Protein AF-A0A1R1JS75-F1 (afdb_monomer_lite)

Radius of gyration: 13.92 Å; chains: 1; bounding box: 30×34×36 Å

Secondary structure (DSSP, 8-state):
-PPP--TT-SEEEEEEEESSHHHHHSSSS-EEEEEEEGGGTEEEEEEEE-HHHHHTS-GGGHHHHHHHHHHHHHHH-B--TTTTT---HHHHHHHTT-

Organism: Alcaligenes xylosoxydans xylosoxydans (NCBI:txid85698)

Foldseek 3Di:
DDDFDKPLAPEEAEAEAEEDDVLVPPDPAWAKEWDADSVNSYIYMYIRHYNVNNVVDDPVCNLLSVLVSRLVRVVHYDDDPVRVPIDCVSVSVVSNVD

pLDDT: mean 83.51, std 10.06, range [54.22, 94.38]

Structure (mmCIF, N/CA/C/O backbone):
data_AF-A0A1R1JS75-F1
#
_entry.id   AF-A0A1R1JS75-F1
#
loop_
_atom_site.group_PDB
_atom_site.id
_atom_site.type_symbol
_atom_site.label_atom_id
_atom_site.label_alt_id
_atom_site.label_comp_id
_atom_site.label_asym_id
_atom_site.label_entity_id
_atom_site.label_seq_id
_atom_site.pdbx_PDB_ins_code
_atom_site.Cartn_x
_atom_site.Cartn_y
_atom_site.Cartn_z
_atom_site.occupancy
_atom_site.B_iso_or_equiv
_atom_site.auth_seq_id
_atom_site.auth_comp_id
_atom_site.auth_asym_id
_atom_site.auth_atom_id
_atom_site.pdbx_PDB_model_num
ATOM 1 N N . MET A 1 1 ? -7.134 -15.299 -7.993 1.00 56.78 1 MET A N 1
ATOM 2 C CA . MET A 1 1 ? -6.587 -14.763 -6.725 1.00 56.78 1 MET A CA 1
ATOM 3 C C . MET A 1 1 ? -7.545 -15.126 -5.600 1.00 56.78 1 MET A C 1
ATOM 5 O O . MET A 1 1 ? -8.746 -15.033 -5.816 1.00 56.78 1 MET A O 1
ATOM 9 N N . ALA A 1 2 ? -7.042 -15.584 -4.452 1.00 64.69 2 ALA A N 1
ATOM 10 C CA . ALA A 1 2 ? -7.878 -15.795 -3.2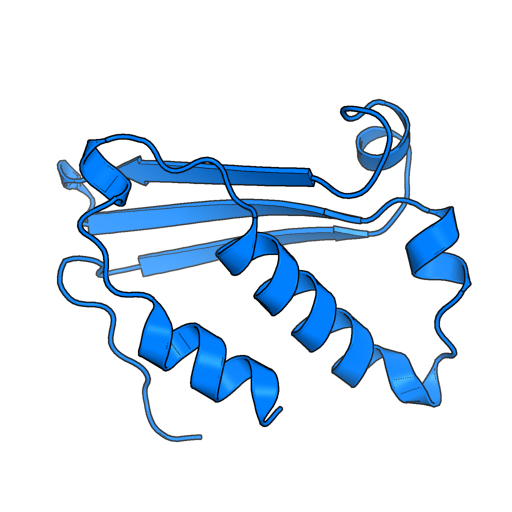68 1.00 64.69 2 ALA A CA 1
ATOM 11 C C . ALA A 1 2 ? -8.213 -14.437 -2.619 1.00 64.69 2 ALA A C 1
ATOM 13 O O . ALA A 1 2 ? -7.370 -13.536 -2.670 1.00 64.69 2 ALA A O 1
ATOM 14 N N . PRO A 1 3 ? -9.408 -14.263 -2.030 1.00 70.75 3 PRO A N 1
ATOM 15 C CA . PRO A 1 3 ? -9.752 -13.033 -1.329 1.00 70.75 3 PRO A CA 1
ATOM 16 C C . PRO A 1 3 ? -8.820 -12.821 -0.131 1.00 70.75 3 PRO A C 1
ATOM 18 O O . PRO A 1 3 ? -8.601 -1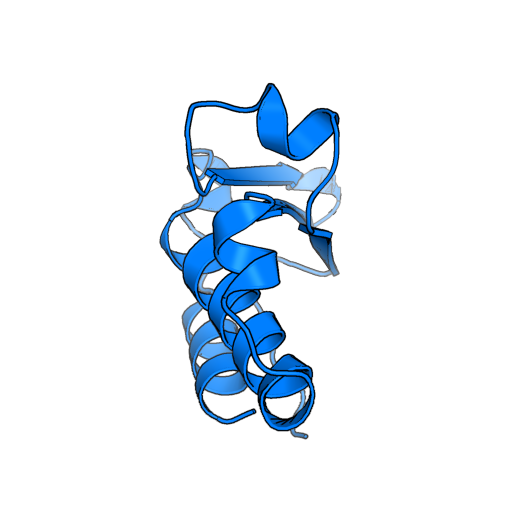3.730 0.669 1.00 70.75 3 PRO A O 1
ATOM 21 N N . VAL A 1 4 ? -8.273 -11.611 -0.011 1.00 77.31 4 VAL A N 1
ATOM 22 C CA . VAL A 1 4 ? -7.468 -11.191 1.140 1.00 77.31 4 VAL A CA 1
ATOM 23 C C . VAL A 1 4 ? -8.361 -10.397 2.081 1.00 77.31 4 VAL A C 1
ATOM 25 O O . VAL A 1 4 ? -9.007 -9.440 1.659 1.00 77.31 4 VAL A O 1
ATOM 28 N N . MET A 1 5 ? -8.396 -10.788 3.352 1.00 79.00 5 MET A N 1
ATOM 29 C CA . MET A 1 5 ? -9.157 -10.089 4.384 1.00 79.00 5 MET A CA 1
ATOM 30 C C . MET A 1 5 ? -8.233 -9.328 5.328 1.00 79.00 5 MET A C 1
ATOM 32 O O . MET A 1 5 ? -7.190 -9.838 5.727 1.00 79.00 5 MET A O 1
ATOM 36 N N . VAL A 1 6 ? -8.658 -8.125 5.714 1.00 81.12 6 VAL A N 1
ATOM 37 C CA . VAL A 1 6 ? -8.024 -7.311 6.755 1.00 81.12 6 VAL A CA 1
ATOM 38 C C . VAL A 1 6 ? -9.056 -7.102 7.865 1.00 81.12 6 VAL A C 1
ATOM 40 O O . VAL A 1 6 ? -10.029 -6.371 7.659 1.00 81.12 6 VAL A O 1
ATOM 43 N N . PRO A 1 7 ? -8.907 -7.748 9.034 1.00 81.38 7 PRO A N 1
ATOM 44 C CA . PRO A 1 7 ? -9.832 -7.565 10.146 1.00 81.38 7 PRO A CA 1
ATOM 45 C C . PRO A 1 7 ? -9.966 -6.087 10.537 1.00 81.38 7 PRO A C 1
ATOM 47 O O . PRO A 1 7 ? -8.975 -5.368 10.643 1.00 81.38 7 PRO A O 1
ATOM 50 N N . GLY A 1 8 ? -11.201 -5.622 10.741 1.00 79.69 8 GLY A N 1
ATOM 51 C CA . GLY A 1 8 ? -11.482 -4.221 11.077 1.00 79.69 8 GLY A CA 1
ATOM 52 C C . GLY A 1 8 ? -11.472 -3.253 9.887 1.00 79.69 8 GLY A C 1
ATOM 53 O O . GLY A 1 8 ? -11.727 -2.065 10.079 1.00 79.69 8 GLY A O 1
ATOM 54 N N . VAL A 1 9 ? -11.237 -3.743 8.663 1.00 79.50 9 VAL A N 1
ATOM 55 C CA . VAL A 1 9 ? -11.303 -2.949 7.431 1.00 79.50 9 VAL A CA 1
ATOM 56 C C . VAL A 1 9 ? -12.309 -3.566 6.464 1.00 79.50 9 VAL A C 1
ATOM 58 O O . VAL A 1 9 ? -12.108 -4.654 5.936 1.00 79.50 9 VAL A O 1
ATOM 61 N N . ALA A 1 10 ? -13.389 -2.840 6.200 1.00 83.19 10 ALA A N 1
ATOM 62 C CA . ALA A 1 10 ? -14.338 -3.137 5.133 1.00 83.19 10 ALA A CA 1
ATOM 63 C C . ALA A 1 10 ? -13.838 -2.641 3.767 1.00 83.19 10 ALA A C 1
ATOM 65 O O . ALA A 1 10 ? -14.216 -3.184 2.731 1.00 83.19 10 ALA A O 1
ATOM 66 N N . THR A 1 11 ? -13.002 -1.599 3.739 1.00 85.38 11 THR A N 1
ATOM 67 C CA . THR A 1 11 ? -12.478 -1.033 2.488 1.00 85.38 11 THR A CA 1
ATOM 68 C C . THR A 1 11 ? -11.017 -0.632 2.624 1.00 85.38 11 THR A C 1
ATOM 70 O O . THR A 1 11 ? -10.675 0.216 3.449 1.00 85.38 11 THR A O 1
ATOM 73 N N . LEU A 1 12 ? -10.172 -1.208 1.768 1.00 88.12 12 LEU A N 1
ATOM 74 C CA . LEU A 1 12 ? -8.796 -0.773 1.551 1.00 88.12 12 LEU A CA 1
ATOM 75 C C . LEU A 1 12 ? -8.729 0.004 0.233 1.00 88.12 12 LEU A C 1
ATOM 77 O O . LEU A 1 12 ? -8.860 -0.582 -0.838 1.00 88.12 12 LEU A O 1
ATOM 81 N N . GLY A 1 13 ? -8.554 1.320 0.320 1.00 90.19 13 GLY A N 1
ATOM 82 C CA . GLY A 1 13 ? -8.334 2.193 -0.831 1.00 90.19 13 GLY A CA 1
ATOM 83 C C . GLY A 1 13 ? -6.851 2.509 -0.989 1.00 90.19 13 GLY A C 1
ATOM 84 O O . GLY A 1 13 ? -6.202 2.892 -0.016 1.00 90.19 13 GLY A O 1
ATOM 85 N N . ILE A 1 14 ? -6.322 2.364 -2.203 1.00 91.12 14 ILE A N 1
ATOM 86 C CA . ILE A 1 14 ? -4.928 2.678 -2.529 1.00 91.12 14 ILE A CA 1
ATOM 87 C C . ILE A 1 14 ? -4.928 3.689 -3.669 1.00 91.12 14 ILE A C 1
ATOM 89 O O . ILE A 1 14 ? -5.454 3.414 -4.746 1.00 91.12 14 ILE A O 1
ATOM 93 N N . GLU A 1 15 ? -4.340 4.850 -3.418 1.00 92.06 15 GLU A N 1
ATOM 94 C CA . GLU A 1 15 ? -4.119 5.900 -4.404 1.00 92.06 15 GLU A CA 1
ATOM 95 C C . GLU A 1 15 ? -2.625 5.939 -4.721 1.00 92.06 15 GLU A C 1
ATOM 97 O O . GLU A 1 15 ? -1.802 6.180 -3.837 1.00 92.06 15 GLU A O 1
ATOM 102 N N . LEU A 1 16 ? -2.268 5.661 -5.975 1.00 91.19 16 LEU A N 1
ATOM 103 C CA . LEU A 1 16 ? -0.884 5.636 -6.436 1.00 91.19 16 LEU A CA 1
ATOM 104 C C . LEU A 1 16 ? -0.644 6.806 -7.393 1.00 91.19 16 LEU A C 1
ATOM 106 O O . LEU A 1 16 ? -1.206 6.851 -8.486 1.00 91.19 16 LEU A O 1
ATOM 110 N N . PHE A 1 17 ? 0.215 7.734 -6.986 1.00 90.25 17 PHE A N 1
ATOM 111 C CA . PHE A 1 17 ? 0.621 8.891 -7.776 1.00 90.25 17 PHE A CA 1
ATOM 112 C C . PHE A 1 17 ? 2.008 8.621 -8.367 1.00 90.25 17 PHE A C 1
ATOM 114 O O . PHE A 1 17 ? 2.999 8.624 -7.636 1.00 90.25 17 PHE A O 1
ATOM 121 N N . VAL A 1 18 ? 2.075 8.359 -9.677 1.00 87.50 18 VAL A N 1
ATOM 122 C CA . VAL A 1 18 ? 3.314 7.988 -10.384 1.00 87.50 18 VAL A CA 1
ATOM 123 C C . VAL A 1 18 ? 3.801 9.140 -11.251 1.00 87.50 18 VAL A C 1
ATOM 125 O O . VAL A 1 18 ? 3.262 9.374 -12.332 1.00 87.50 18 VAL A O 1
ATOM 128 N N . GLY A 1 19 ? 4.846 9.830 -10.798 1.00 78.25 19 GLY A N 1
ATOM 129 C CA . GLY A 1 19 ? 5.410 10.973 -11.509 1.00 78.25 19 GLY A CA 1
ATOM 130 C C . GLY A 1 19 ? 4.462 12.181 -11.617 1.00 78.25 19 GLY A C 1
ATOM 131 O O . GLY A 1 19 ? 3.240 12.090 -11.508 1.00 78.25 19 GLY A O 1
ATOM 132 N N . GLY A 1 20 ? 5.048 13.359 -11.842 1.00 67.44 20 GLY A N 1
ATOM 133 C CA . GLY A 1 20 ? 4.319 14.619 -11.996 1.00 67.44 20 GLY A CA 1
ATOM 134 C C . GLY A 1 20 ? 4.482 15.575 -10.815 1.00 67.44 20 GLY A C 1
ATOM 135 O O . GLY A 1 20 ? 5.099 15.257 -9.799 1.00 67.44 20 GLY A O 1
ATOM 136 N N . SER A 1 21 ? 3.901 16.769 -10.950 1.00 60.66 21 SER A N 1
ATOM 137 C CA . SER A 1 21 ? 4.140 17.899 -10.043 1.00 60.66 21 SER A CA 1
ATOM 138 C C . SER A 1 21 ? 3.881 17.549 -8.573 1.00 60.66 21 SER A C 1
ATOM 140 O O . SER A 1 21 ? 4.654 17.928 -7.706 1.00 60.66 21 SER A O 1
ATOM 142 N N . ILE A 1 22 ? 2.840 16.764 -8.276 1.00 61.50 22 ILE A N 1
ATOM 143 C CA . ILE A 1 22 ? 2.507 16.364 -6.898 1.00 61.50 22 ILE A CA 1
ATOM 144 C C . ILE A 1 22 ? 3.590 15.455 -6.290 1.00 61.50 22 ILE A C 1
ATOM 146 O O . ILE A 1 22 ? 3.917 15.616 -5.119 1.00 61.50 22 ILE A O 1
ATOM 150 N N . SER A 1 23 ? 4.165 14.526 -7.059 1.00 58.72 23 SER A N 1
ATOM 151 C CA . SER A 1 23 ? 5.267 13.669 -6.590 1.00 58.72 23 SER A CA 1
ATOM 152 C C . SER A 1 23 ? 6.617 14.390 -6.532 1.00 58.72 23 SER A C 1
ATOM 154 O O . SER A 1 23 ? 7.486 13.960 -5.782 1.00 58.72 23 SER A O 1
ATOM 156 N N . ASP A 1 24 ? 6.786 15.482 -7.286 1.00 59.16 24 ASP A N 1
ATOM 157 C CA . ASP A 1 24 ? 8.016 16.286 -7.294 1.00 59.16 24 ASP A CA 1
ATOM 158 C C . ASP A 1 24 ? 8.043 17.344 -6.166 1.00 59.16 24 ASP A C 1
ATOM 160 O O . ASP A 1 24 ? 9.120 17.752 -5.738 1.00 59.16 24 ASP A O 1
ATOM 164 N N . TYR A 1 25 ? 6.874 17.767 -5.657 1.00 54.22 25 TYR A N 1
ATOM 165 C CA . TYR A 1 25 ? 6.734 18.664 -4.493 1.00 54.22 25 TYR A CA 1
ATOM 166 C C . TYR A 1 25 ? 6.435 17.938 -3.168 1.00 54.22 25 TYR A C 1
ATOM 168 O O . TYR A 1 25 ? 6.419 18.576 -2.113 1.00 54.22 25 TYR A O 1
ATOM 176 N N . ALA A 1 26 ? 6.175 16.628 -3.201 1.00 56.62 26 ALA A N 1
ATOM 177 C CA . ALA A 1 26 ? 6.097 15.806 -1.996 1.00 56.62 26 ALA A CA 1
ATOM 178 C C . ALA A 1 26 ? 7.467 15.747 -1.288 1.00 56.62 26 ALA A C 1
ATOM 180 O O . ALA A 1 26 ? 8.501 16.024 -1.895 1.00 56.62 26 ALA A O 1
ATOM 181 N N . GLU A 1 27 ? 7.464 15.402 0.007 1.00 56.16 27 GLU A N 1
ATOM 182 C CA . GLU A 1 27 ? 8.672 15.163 0.817 1.00 56.16 27 GLU A CA 1
ATOM 183 C C . GLU A 1 27 ? 9.691 14.375 -0.025 1.00 56.16 27 GLU A C 1
ATOM 185 O O . GLU A 1 27 ? 9.323 13.372 -0.630 1.00 56.16 27 GLU A O 1
ATOM 190 N N . SER A 1 28 ? 10.926 14.873 -0.155 1.00 64.69 28 SER A N 1
ATOM 191 C CA . SER A 1 28 ? 11.862 14.442 -1.201 1.00 64.69 28 SER A CA 1
ATOM 192 C C . SER A 1 28 ? 12.020 12.917 -1.244 1.00 64.69 28 SER A C 1
ATOM 194 O O . SER A 1 28 ? 12.680 12.339 -0.379 1.00 64.69 28 SER A O 1
ATOM 196 N N . GLY A 1 29 ? 11.435 12.279 -2.261 1.00 76.69 29 GLY A N 1
ATOM 197 C CA . GLY A 1 29 ? 11.524 10.838 -2.484 1.00 76.69 29 GLY A CA 1
ATOM 198 C C . GLY A 1 29 ? 10.190 10.098 -2.356 1.00 76.69 29 GLY A C 1
ATOM 199 O O . GLY A 1 29 ? 9.105 10.673 -2.378 1.00 76.69 29 GLY A O 1
ATOM 200 N N . PHE A 1 30 ? 10.278 8.771 -2.287 1.00 88.94 30 PHE A N 1
ATOM 201 C CA . PHE A 1 30 ? 9.116 7.904 -2.122 1.00 88.94 30 PHE A CA 1
ATOM 202 C C . PHE A 1 30 ? 8.438 8.165 -0.775 1.00 88.94 30 PHE A C 1
ATOM 204 O O . PHE A 1 30 ? 9.088 8.083 0.270 1.00 88.94 30 PHE A O 1
ATOM 211 N N . SER A 1 31 ? 7.128 8.404 -0.780 1.00 89.56 31 SER A N 1
ATOM 212 C CA . SER A 1 31 ? 6.364 8.621 0.451 1.00 89.56 31 SER A CA 1
ATOM 213 C C . SER A 1 31 ? 5.021 7.904 0.421 1.00 89.56 31 SER A C 1
ATOM 215 O O . SER A 1 31 ? 4.427 7.679 -0.633 1.00 89.56 31 SER A O 1
ATOM 217 N N . ALA A 1 32 ? 4.545 7.521 1.605 1.00 90.94 32 ALA A N 1
ATOM 218 C CA . ALA A 1 32 ? 3.239 6.908 1.777 1.00 90.94 32 ALA A CA 1
ATOM 219 C C . ALA A 1 32 ? 2.577 7.410 3.061 1.00 90.94 32 ALA A C 1
ATOM 221 O O . ALA A 1 32 ? 3.199 7.450 4.129 1.00 90.94 32 ALA A O 1
ATOM 222 N N . VAL A 1 33 ? 1.302 7.780 2.966 1.00 88.88 33 VAL A N 1
ATOM 223 C CA . VAL A 1 33 ? 0.517 8.293 4.091 1.00 88.88 33 VAL A CA 1
ATOM 224 C C . VAL A 1 33 ? -0.796 7.537 4.174 1.00 88.88 33 VAL A C 1
ATOM 226 O O . VAL A 1 33 ? -1.497 7.364 3.179 1.00 88.88 33 VAL A O 1
ATOM 229 N N . ALA A 1 34 ? -1.136 7.100 5.383 1.00 90.44 34 ALA A N 1
ATOM 230 C CA . ALA A 1 34 ? -2.358 6.367 5.648 1.00 90.44 34 ALA A CA 1
ATOM 231 C C . ALA A 1 34 ? -3.361 7.206 6.436 1.00 90.44 34 ALA A C 1
ATOM 233 O O . ALA A 1 34 ? -3.019 7.872 7.417 1.00 90.44 34 ALA A O 1
ATOM 234 N N . LYS A 1 35 ? -4.632 7.093 6.061 1.00 89.69 35 LYS A N 1
ATOM 235 C CA . LYS A 1 35 ? -5.764 7.623 6.813 1.00 89.69 35 LYS A CA 1
ATOM 236 C C . LYS A 1 35 ? -6.735 6.495 7.112 1.00 89.69 35 LYS A C 1
ATOM 238 O O . LYS A 1 35 ? -7.342 5.930 6.207 1.00 89.69 35 LYS A O 1
ATOM 243 N N . TYR A 1 36 ? -6.915 6.206 8.395 1.00 89.31 36 TYR A N 1
ATOM 244 C CA . TYR A 1 36 ? -7.905 5.241 8.853 1.00 89.31 36 TYR A CA 1
ATOM 245 C C . TYR A 1 36 ? -9.123 5.938 9.454 1.00 89.31 36 TYR A C 1
ATOM 247 O O . TYR A 1 36 ? -9.002 6.855 10.271 1.00 89.31 36 TYR A O 1
ATOM 255 N N . SER A 1 37 ? -10.310 5.476 9.073 1.00 87.56 37 SER A N 1
ATOM 256 C CA . SER A 1 37 ? -11.578 5.873 9.672 1.00 87.56 37 SER A CA 1
ATOM 257 C C . SER A 1 37 ? -12.249 4.659 10.302 1.00 87.56 37 SER A C 1
ATOM 259 O O . SER A 1 37 ? -12.890 3.876 9.605 1.00 87.56 37 SER A O 1
ATOM 261 N N . GLY A 1 38 ? -12.166 4.544 11.632 1.00 84.00 38 GLY A N 1
ATOM 262 C CA . GLY A 1 38 ? -12.824 3.462 12.375 1.00 84.00 38 GLY A CA 1
ATOM 263 C C . GLY A 1 38 ? -14.343 3.438 12.183 1.00 84.00 38 GLY A C 1
ATOM 264 O O . GLY A 1 38 ? -14.917 2.376 11.988 1.00 84.00 38 GLY A O 1
ATOM 265 N N . LYS A 1 39 ? -14.992 4.612 12.108 1.00 86.31 39 LYS A N 1
ATOM 266 C CA . LYS A 1 39 ? -16.438 4.722 11.829 1.00 86.31 39 LYS A CA 1
ATOM 267 C C . LYS A 1 39 ? -16.831 4.109 10.481 1.00 86.31 39 LYS A C 1
ATOM 269 O O . LYS A 1 39 ? -17.930 3.587 10.351 1.00 86.31 39 LYS A O 1
ATOM 274 N N . LYS A 1 40 ? -15.961 4.224 9.475 1.00 87.62 40 LYS A N 1
ATOM 275 C CA . LYS A 1 40 ? -16.205 3.697 8.126 1.00 87.62 40 LYS A CA 1
ATOM 276 C C . LYS A 1 40 ? -15.572 2.320 7.906 1.00 87.62 40 LYS A C 1
ATOM 278 O O . LYS A 1 40 ? -15.723 1.785 6.817 1.00 87.62 40 LYS A O 1
ATOM 283 N N . ALA A 1 41 ? -14.832 1.795 8.890 1.00 88.44 41 ALA A N 1
ATOM 284 C CA . ALA A 1 41 ? -13.938 0.650 8.726 1.00 88.44 41 ALA A CA 1
ATOM 285 C C . ALA A 1 41 ? -13.099 0.764 7.433 1.00 88.44 41 ALA A C 1
ATOM 287 O O . ALA A 1 41 ? -12.990 -0.184 6.661 1.00 88.44 41 ALA A O 1
ATOM 288 N N . ALA A 1 42 ? -12.566 1.955 7.146 1.00 89.38 42 ALA A N 1
ATOM 289 C CA . ALA A 1 42 ? -11.916 2.247 5.869 1.00 89.38 42 ALA A CA 1
ATOM 290 C C . ALA A 1 42 ? -10.484 2.733 6.081 1.00 89.38 42 ALA A C 1
ATOM 292 O O . ALA A 1 42 ? -10.259 3.681 6.842 1.00 89.38 42 ALA A O 1
ATOM 293 N N . LEU A 1 43 ? -9.539 2.097 5.391 1.00 89.75 43 LEU A N 1
ATOM 294 C CA . LEU A 1 43 ? -8.140 2.499 5.321 1.00 89.75 43 LEU A CA 1
ATOM 295 C C . LEU A 1 43 ? -7.853 3.023 3.912 1.00 89.75 43 LEU A C 1
ATOM 297 O O . LEU A 1 43 ? -7.990 2.283 2.942 1.00 89.75 43 LEU A O 1
ATOM 301 N N . THR A 1 44 ? -7.444 4.284 3.807 1.00 91.62 44 THR A N 1
ATOM 302 C CA . THR A 1 44 ? -6.968 4.881 2.555 1.00 91.62 44 THR A CA 1
ATOM 303 C C . THR A 1 44 ? -5.472 5.120 2.655 1.00 91.62 44 THR A C 1
ATOM 305 O O . THR A 1 44 ? -5.011 5.675 3.655 1.00 91.62 44 THR A O 1
ATOM 308 N N . VAL A 1 45 ? -4.725 4.717 1.633 1.00 91.56 45 VAL A N 1
ATOM 309 C CA . VAL A 1 45 ? -3.275 4.898 1.554 1.00 91.56 45 VAL A CA 1
ATOM 310 C C . VAL A 1 45 ? -2.952 5.666 0.283 1.00 91.56 45 VAL A C 1
ATOM 312 O O . VAL A 1 45 ? -3.268 5.201 -0.807 1.00 91.56 45 VAL A O 1
ATOM 315 N N . ALA A 1 46 ? -2.329 6.830 0.436 1.00 91.44 46 ALA A N 1
ATOM 316 C CA . ALA A 1 46 ? -1.780 7.601 -0.670 1.00 91.44 46 ALA A CA 1
ATOM 317 C C . ALA A 1 46 ? -0.282 7.307 -0.779 1.00 91.44 46 ALA A C 1
ATOM 319 O O . ALA A 1 46 ? 0.437 7.436 0.215 1.00 91.44 46 ALA A O 1
ATOM 320 N N . ILE A 1 47 ? 0.174 6.893 -1.959 1.00 92.00 47 ILE A N 1
ATOM 321 C CA . ILE A 1 47 ? 1.564 6.534 -2.257 1.00 92.00 47 ILE A CA 1
ATOM 322 C C . ILE A 1 47 ? 2.062 7.439 -3.379 1.00 92.00 47 ILE A C 1
ATOM 324 O O . ILE A 1 47 ? 1.466 7.481 -4.455 1.00 92.00 47 ILE A O 1
ATOM 328 N N . HIS A 1 48 ? 3.170 8.131 -3.143 1.00 92.06 48 HIS A N 1
ATOM 329 C CA . HIS A 1 48 ? 3.811 9.005 -4.117 1.00 92.06 48 HIS A CA 1
ATOM 330 C C . HIS A 1 48 ? 5.117 8.372 -4.590 1.00 92.06 48 HIS A C 1
ATOM 332 O O . HIS A 1 48 ? 6.034 8.142 -3.796 1.00 92.06 48 HIS A O 1
ATOM 338 N N . VAL A 1 49 ? 5.193 8.106 -5.892 1.00 90.56 49 VAL A N 1
ATOM 339 C CA . VAL A 1 49 ? 6.380 7.585 -6.571 1.00 90.56 49 VAL A CA 1
ATOM 340 C C . VAL A 1 49 ? 7.029 8.735 -7.345 1.00 90.56 49 VAL A C 1
ATOM 342 O O . VAL A 1 49 ? 6.390 9.291 -8.245 1.00 90.56 49 VAL A O 1
ATOM 345 N N . PRO A 1 50 ? 8.279 9.111 -7.019 1.00 88.31 50 PRO A N 1
ATOM 346 C CA . PRO A 1 50 ? 8.999 10.157 -7.731 1.00 88.31 50 PRO A CA 1
ATOM 347 C C . PRO A 1 50 ? 9.127 9.859 -9.220 1.00 88.31 50 PRO A C 1
ATOM 349 O O . PRO A 1 50 ? 9.270 8.705 -9.632 1.00 88.31 50 PRO A O 1
ATOM 352 N N . ARG A 1 51 ? 9.168 10.913 -10.042 1.00 86.50 51 ARG A N 1
ATOM 353 C CA . ARG A 1 51 ? 9.317 10.761 -11.494 1.00 86.50 51 ARG A CA 1
ATOM 354 C C . ARG A 1 51 ? 10.567 9.961 -11.879 1.00 86.50 51 ARG A C 1
ATOM 356 O O . ARG A 1 51 ? 10.495 9.157 -12.800 1.00 86.50 51 ARG A O 1
ATOM 363 N N . HIS A 1 52 ? 11.695 10.169 -11.196 1.00 85.94 52 HIS A N 1
ATOM 364 C CA . HIS A 1 52 ? 12.940 9.457 -11.506 1.00 85.94 52 HIS A CA 1
ATOM 365 C C . HIS A 1 52 ? 12.841 7.949 -11.228 1.00 85.94 52 HIS A C 1
ATOM 367 O O . HIS A 1 52 ? 13.293 7.164 -12.054 1.00 85.94 52 HIS A O 1
ATOM 373 N N . ASP A 1 53 ? 12.189 7.550 -10.130 1.00 86.75 53 ASP A N 1
ATOM 374 C CA . ASP A 1 53 ? 11.925 6.142 -9.804 1.00 86.75 53 ASP A CA 1
ATOM 375 C C . ASP A 1 53 ? 10.995 5.507 -10.844 1.00 86.75 53 ASP A C 1
ATOM 377 O O . ASP A 1 53 ? 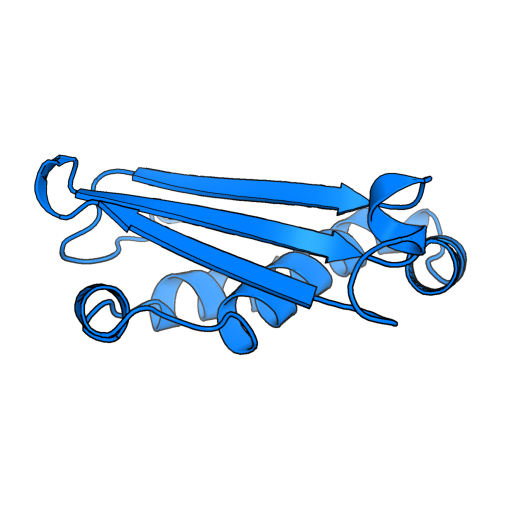11.227 4.386 -11.289 1.00 86.75 53 ASP A O 1
ATOM 381 N N . ALA A 1 54 ? 9.963 6.240 -11.273 1.00 87.56 54 ALA A N 1
ATOM 382 C CA . ALA A 1 54 ? 9.035 5.772 -12.297 1.00 87.56 54 ALA A CA 1
ATOM 383 C C . ALA A 1 54 ? 9.709 5.597 -13.667 1.00 87.56 54 ALA A C 1
ATOM 385 O O . ALA A 1 54 ? 9.465 4.612 -14.353 1.00 87.56 54 ALA A O 1
ATOM 386 N N . MET A 1 55 ? 10.578 6.534 -14.060 1.00 87.94 55 MET A N 1
ATOM 387 C CA . MET A 1 55 ? 11.292 6.484 -15.341 1.00 87.94 55 MET A CA 1
ATOM 388 C C . MET A 1 55 ? 12.397 5.420 -15.393 1.00 87.94 55 MET A C 1
ATOM 390 O O . MET A 1 55 ? 12.852 5.085 -16.483 1.00 87.94 55 MET A O 1
ATOM 394 N N . ALA A 1 56 ? 12.842 4.904 -14.245 1.00 88.62 56 ALA A N 1
ATOM 395 C CA . ALA A 1 56 ? 13.839 3.837 -14.179 1.00 88.62 56 ALA A CA 1
ATOM 396 C C . ALA A 1 56 ? 13.255 2.441 -14.478 1.00 88.62 56 ALA A C 1
ATOM 398 O O . ALA A 1 56 ? 14.012 1.482 -14.627 1.00 88.62 56 ALA A O 1
ATOM 399 N N . VAL A 1 57 ? 11.927 2.316 -14.553 1.00 90.44 57 VAL A N 1
ATOM 400 C CA . VAL A 1 57 ? 11.229 1.054 -14.812 1.00 90.44 57 VAL A CA 1
ATOM 401 C C . VAL A 1 57 ? 11.066 0.844 -16.313 1.00 90.44 57 VAL A C 1
ATOM 403 O O . VAL A 1 57 ? 10.553 1.711 -17.017 1.00 90.44 57 VAL A O 1
ATOM 406 N N . ALA A 1 58 ? 11.473 -0.326 -16.801 1.00 89.06 58 ALA A N 1
ATOM 407 C CA . ALA A 1 58 ? 11.176 -0.742 -18.165 1.00 89.06 58 ALA A CA 1
ATOM 408 C C . ALA A 1 58 ? 9.695 -1.131 -18.297 1.00 89.06 58 ALA A C 1
ATOM 410 O O . ALA A 1 58 ? 9.135 -1.751 -17.395 1.00 89.06 58 ALA A O 1
ATOM 411 N N . ASP A 1 59 ? 9.072 -0.850 -19.444 1.00 85.19 59 ASP A N 1
ATOM 412 C CA . ASP A 1 59 ? 7.649 -1.158 -19.677 1.00 85.19 59 ASP A CA 1
ATOM 413 C C . ASP A 1 59 ? 7.303 -2.638 -19.437 1.00 85.19 59 ASP A C 1
ATOM 415 O O . ASP A 1 59 ? 6.235 -2.953 -18.912 1.00 85.19 59 ASP A O 1
ATOM 419 N N . ALA A 1 60 ? 8.224 -3.553 -19.764 1.00 84.19 60 ALA A N 1
ATOM 420 C CA . ALA A 1 60 ? 8.061 -4.990 -19.530 1.00 84.19 60 ALA A CA 1
ATOM 421 C C . ALA A 1 60 ? 7.912 -5.353 -18.037 1.00 84.19 60 ALA A C 1
ATOM 423 O O . ALA A 1 60 ? 7.290 -6.364 -17.714 1.00 84.19 60 ALA A O 1
ATOM 424 N N . ASP A 1 61 ? 8.421 -4.503 -17.142 1.00 90.56 61 ASP A N 1
ATOM 425 C CA . ASP A 1 61 ? 8.433 -4.696 -15.691 1.00 90.56 61 ASP A CA 1
ATOM 426 C C . ASP A 1 61 ? 7.398 -3.816 -14.967 1.00 90.56 61 ASP A C 1
ATOM 428 O O . ASP A 1 61 ? 7.302 -3.853 -13.738 1.00 90.56 61 ASP A O 1
ATOM 432 N N . ALA A 1 62 ? 6.591 -3.036 -15.698 1.00 87.69 62 ALA A N 1
ATOM 433 C CA . ALA A 1 62 ? 5.688 -2.038 -15.121 1.00 87.69 62 ALA A CA 1
ATOM 434 C C . ALA A 1 62 ? 4.710 -2.629 -14.089 1.00 87.69 62 ALA A C 1
ATOM 436 O O . ALA A 1 62 ? 4.503 -2.051 -13.023 1.00 87.69 62 ALA A O 1
ATOM 437 N N . ASN A 1 63 ? 4.148 -3.811 -14.361 1.00 88.12 63 ASN A N 1
ATOM 438 C CA . ASN A 1 63 ? 3.221 -4.474 -13.437 1.00 88.12 63 ASN A CA 1
ATOM 439 C C . ASN A 1 63 ? 3.910 -4.881 -12.126 1.00 88.12 63 ASN A C 1
ATOM 441 O O . ASN A 1 63 ? 3.376 -4.633 -11.042 1.00 88.12 63 ASN A O 1
ATOM 445 N N . ALA A 1 64 ? 5.112 -5.454 -12.224 1.00 89.81 64 ALA A N 1
ATOM 446 C CA . ALA A 1 64 ? 5.905 -5.848 -11.064 1.00 89.81 64 ALA A CA 1
ATOM 447 C C . ALA A 1 64 ? 6.357 -4.619 -10.259 1.00 89.81 64 ALA A C 1
ATOM 449 O O . ALA A 1 64 ? 6.309 -4.622 -9.027 1.00 89.81 64 ALA A O 1
ATOM 450 N N . ALA A 1 65 ? 6.720 -3.531 -10.944 1.00 91.62 65 ALA A N 1
ATOM 451 C CA . ALA A 1 65 ? 7.080 -2.272 -10.307 1.00 91.62 65 ALA A CA 1
ATOM 452 C C . ALA A 1 65 ? 5.904 -1.653 -9.541 1.00 91.62 65 ALA A C 1
ATOM 454 O O . ALA A 1 65 ? 6.072 -1.260 -8.387 1.00 91.62 65 ALA A O 1
ATOM 455 N N . VAL A 1 66 ? 4.702 -1.630 -10.128 1.00 92.06 66 VAL A N 1
ATOM 456 C CA . VAL A 1 66 ? 3.490 -1.140 -9.453 1.00 92.06 66 VAL A CA 1
ATOM 457 C C . VAL A 1 66 ? 3.195 -1.963 -8.199 1.00 92.06 66 VAL A C 1
ATOM 459 O O . VAL A 1 66 ? 2.992 -1.384 -7.130 1.00 92.06 66 VAL A O 1
ATOM 462 N N . ALA A 1 67 ? 3.226 -3.296 -8.286 1.00 92.44 67 ALA A N 1
ATOM 463 C CA . ALA A 1 67 ? 3.035 -4.160 -7.120 1.00 92.44 67 ALA A CA 1
ATOM 464 C C . ALA A 1 67 ? 4.093 -3.893 -6.032 1.00 92.44 67 ALA A C 1
ATOM 466 O O . ALA A 1 67 ? 3.756 -3.777 -4.847 1.00 92.44 67 ALA A O 1
ATOM 467 N N . GLY A 1 68 ? 5.353 -3.710 -6.436 1.00 93.44 68 GLY A N 1
ATOM 468 C CA . GLY A 1 68 ? 6.463 -3.360 -5.553 1.00 93.44 68 GLY A CA 1
ATOM 469 C C . GLY A 1 68 ? 6.283 -2.009 -4.860 1.00 93.44 68 GLY A C 1
ATOM 470 O O . GLY A 1 68 ? 6.475 -1.912 -3.647 1.00 93.44 68 GLY A O 1
ATOM 471 N N . TRP A 1 69 ? 5.858 -0.970 -5.583 1.00 94.38 69 TRP A N 1
ATOM 472 C CA . TRP A 1 69 ? 5.582 0.348 -5.005 1.00 94.38 69 TRP A CA 1
ATOM 473 C C . TRP A 1 69 ? 4.419 0.309 -4.022 1.00 94.38 69 TRP A C 1
ATOM 475 O O . TRP A 1 69 ? 4.508 0.904 -2.947 1.00 94.38 69 TRP A O 1
ATOM 485 N N . VAL A 1 70 ? 3.354 -0.427 -4.340 1.00 93.44 70 VAL A N 1
ATOM 486 C CA . VAL A 1 70 ? 2.219 -0.586 -3.426 1.00 93.44 70 VAL A CA 1
ATOM 487 C C . VAL A 1 70 ? 2.645 -1.319 -2.152 1.00 93.44 70 VAL A C 1
ATOM 489 O O . VAL A 1 70 ? 2.336 -0.860 -1.051 1.00 93.44 70 VAL A O 1
ATOM 492 N N . ALA 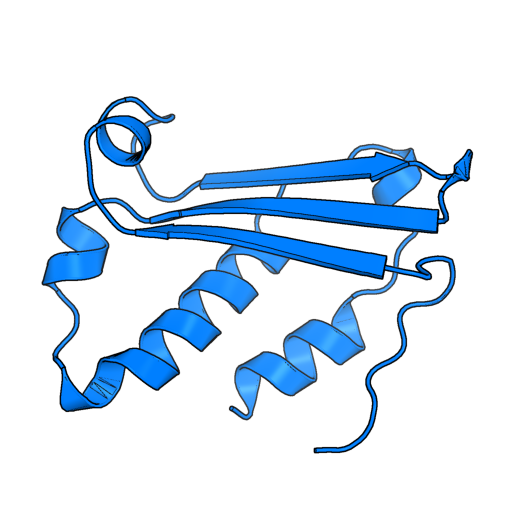A 1 71 ? 3.405 -2.411 -2.275 1.00 93.88 71 ALA A N 1
ATOM 493 C CA . ALA A 1 71 ? 3.933 -3.139 -1.123 1.00 93.88 71 ALA A CA 1
ATOM 494 C C . ALA A 1 71 ? 4.836 -2.245 -0.256 1.00 93.88 71 ALA A C 1
ATOM 496 O O . ALA A 1 71 ? 4.601 -2.127 0.948 1.00 93.88 71 ALA A O 1
ATOM 497 N N . ARG A 1 72 ? 5.792 -1.542 -0.878 1.00 93.25 72 ARG A N 1
ATOM 498 C CA . ARG A 1 72 ? 6.692 -0.602 -0.195 1.00 93.25 72 ARG A CA 1
ATOM 499 C C . ARG A 1 72 ? 5.913 0.490 0.536 1.00 93.25 72 ARG A C 1
ATOM 501 O O . ARG A 1 72 ? 6.245 0.812 1.671 1.00 93.25 72 ARG A O 1
ATOM 508 N N . GLY A 1 73 ? 4.861 1.034 -0.077 1.00 92.69 73 GLY A N 1
ATOM 509 C CA . GLY A 1 73 ? 4.031 2.070 0.537 1.00 92.69 73 GLY A CA 1
ATOM 510 C C . GLY A 1 73 ? 3.253 1.569 1.753 1.00 92.69 73 GLY A C 1
ATOM 511 O O . GLY A 1 73 ? 3.212 2.248 2.776 1.00 92.69 73 GLY A O 1
ATOM 512 N N . LEU A 1 74 ? 2.696 0.358 1.692 1.00 91.75 74 LEU A N 1
ATOM 513 C CA . LEU A 1 74 ? 2.017 -0.268 2.835 1.00 91.75 74 LEU A CA 1
ATOM 514 C C . LEU A 1 74 ? 2.975 -0.610 3.994 1.00 91.75 74 LEU A C 1
ATOM 516 O O . LEU A 1 74 ? 2.561 -0.614 5.161 1.00 91.75 74 LEU A O 1
ATOM 520 N N . GLU A 1 75 ? 4.242 -0.892 3.683 1.00 91.62 75 GLU A N 1
ATOM 521 C CA . GLU A 1 75 ? 5.307 -1.124 4.666 1.00 91.62 75 GLU A CA 1
ATOM 522 C C . GLU A 1 75 ? 5.803 0.183 5.297 1.00 91.62 75 GLU A C 1
ATOM 524 O O . GLU A 1 75 ? 6.005 0.234 6.510 1.00 91.62 75 GLU A O 1
ATOM 529 N N . SER A 1 76 ? 5.969 1.246 4.503 1.00 90.56 76 SER A N 1
ATOM 530 C CA . SER A 1 76 ? 6.581 2.502 4.952 1.00 90.56 76 SER A CA 1
ATOM 531 C C . SER A 1 76 ? 5.591 3.547 5.467 1.00 90.56 76 SER A C 1
ATOM 533 O O . SER A 1 76 ? 6.016 4.557 6.030 1.00 90.56 76 SER A O 1
ATOM 535 N N . MET A 1 77 ? 4.285 3.368 5.244 1.00 89.19 77 MET A N 1
ATOM 536 C CA . MET A 1 77 ? 3.293 4.381 5.602 1.00 89.19 77 MET A CA 1
ATOM 537 C C . MET A 1 77 ? 3.279 4.677 7.102 1.00 89.19 77 MET A C 1
ATOM 539 O O . MET A 1 77 ? 3.179 3.779 7.943 1.00 89.19 77 MET A O 1
ATOM 543 N N . LYS A 1 78 ? 3.279 5.968 7.444 1.00 83.62 78 LYS A N 1
ATOM 544 C CA . LYS A 1 78 ? 3.011 6.401 8.819 1.00 83.62 78 LYS A CA 1
ATOM 545 C C . LYS A 1 78 ? 1.564 6.044 9.159 1.00 83.62 78 LYS A C 1
ATOM 547 O O . LYS A 1 78 ? 0.626 6.561 8.553 1.00 83.62 78 LYS A O 1
ATOM 552 N N . ARG A 1 79 ? 1.384 5.144 10.125 1.00 79.81 79 ARG A N 1
ATOM 553 C CA . ARG A 1 79 ? 0.066 4.727 10.617 1.00 79.81 79 ARG A CA 1
ATOM 554 C C . ARG A 1 79 ? -0.342 5.620 11.783 1.00 79.81 79 ARG A C 1
ATOM 556 O O . ARG A 1 79 ? 0.450 5.854 12.693 1.00 79.81 79 ARG A O 1
ATOM 563 N N . SER A 1 80 ? -1.588 6.093 11.789 1.00 77.19 80 SER A N 1
ATOM 564 C CA . SER A 1 80 ? -2.175 6.643 13.014 1.00 77.19 80 SER A CA 1
ATOM 565 C C . SER A 1 80 ? -2.240 5.551 14.087 1.00 77.19 80 SER A C 1
ATOM 567 O O . SER A 1 80 ? -2.323 4.368 13.758 1.00 77.19 80 SER A O 1
ATOM 569 N N . ALA A 1 81 ? -2.275 5.926 15.369 1.00 75.56 81 ALA A N 1
ATOM 570 C CA . ALA A 1 81 ? -2.387 4.957 16.468 1.00 75.56 81 ALA A CA 1
ATOM 571 C C . ALA A 1 81 ? -3.570 3.981 16.278 1.00 75.56 81 ALA A C 1
ATOM 573 O O . ALA A 1 81 ? -3.441 2.784 16.504 1.00 75.56 81 ALA A O 1
ATOM 574 N N . SER A 1 82 ? -4.696 4.479 15.759 1.00 70.31 82 SER A N 1
ATOM 575 C CA . SER A 1 82 ? -5.884 3.682 15.425 1.00 70.31 82 SER A CA 1
ATOM 576 C C . SER A 1 82 ? -5.704 2.729 14.236 1.00 70.31 82 SER A C 1
ATOM 578 O O . SER A 1 82 ? -6.383 1.710 14.175 1.00 70.31 82 SER A O 1
ATOM 580 N N . ALA A 1 83 ? -4.810 3.041 13.295 1.00 74.81 83 ALA A N 1
ATOM 581 C CA . ALA A 1 83 ? -4.474 2.185 12.157 1.00 74.81 83 ALA A CA 1
ATOM 582 C C . ALA A 1 83 ? -3.371 1.166 12.494 1.00 74.81 83 ALA A C 1
ATOM 584 O O . ALA A 1 83 ? -3.209 0.177 11.783 1.00 74.81 83 ALA A O 1
ATOM 585 N N . GLY A 1 84 ? -2.603 1.396 13.567 1.00 73.31 84 GLY A N 1
ATOM 586 C CA . GLY A 1 84 ? -1.524 0.508 14.008 1.00 73.31 84 GLY A CA 1
ATOM 587 C C . GLY A 1 84 ? -1.998 -0.896 14.398 1.00 73.31 84 GLY A C 1
ATOM 588 O O . GLY A 1 84 ? -1.233 -1.843 14.273 1.00 73.31 84 GLY A O 1
ATOM 589 N N . ALA A 1 85 ? -3.266 -1.038 14.797 1.00 75.12 85 ALA A N 1
ATOM 590 C CA . ALA A 1 85 ? -3.877 -2.319 15.153 1.00 75.12 85 ALA A CA 1
ATOM 591 C C . ALA A 1 85 ? -4.324 -3.164 13.942 1.00 75.12 85 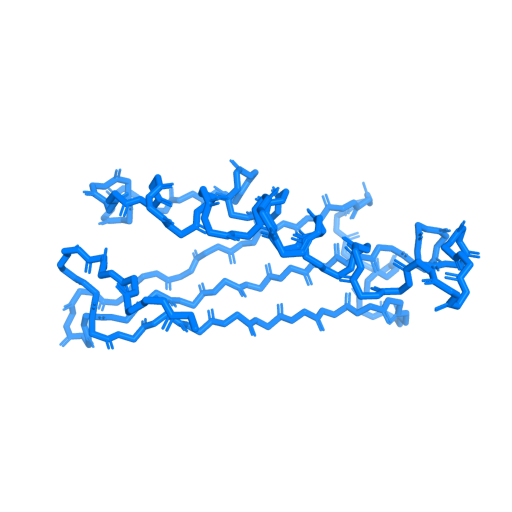ALA A C 1
ATOM 593 O O . ALA A 1 85 ? -4.775 -4.292 14.124 1.00 75.12 85 ALA A O 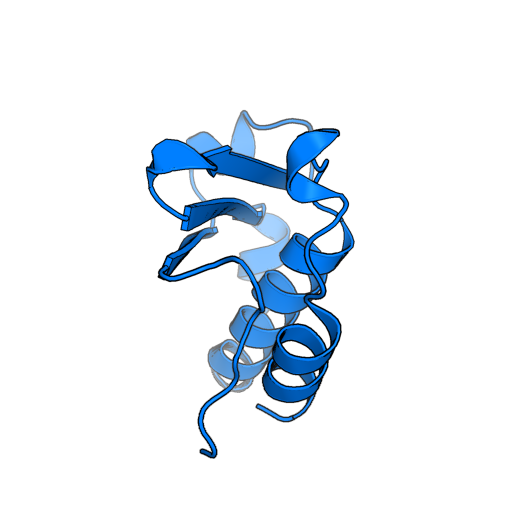1
ATOM 594 N N . LEU A 1 86 ? -4.240 -2.631 12.717 1.00 83.94 86 LEU A N 1
ATOM 595 C CA . LEU A 1 86 ? -4.646 -3.349 11.510 1.00 83.94 86 LEU A CA 1
ATOM 596 C C . LEU A 1 86 ? -3.541 -4.305 11.049 1.00 83.94 86 LEU A C 1
ATOM 598 O O . LEU A 1 86 ? -2.409 -3.883 10.788 1.00 83.94 86 LEU A O 1
ATOM 602 N N . ASP A 1 87 ? -3.894 -5.581 10.887 1.00 86.88 87 ASP A N 1
ATOM 603 C CA . ASP A 1 87 ? -3.006 -6.579 10.296 1.00 86.88 87 ASP A CA 1
ATOM 604 C C . ASP A 1 87 ? -3.087 -6.541 8.764 1.00 86.88 87 ASP A C 1
ATOM 606 O O . ASP A 1 87 ? -4.101 -6.884 8.158 1.00 86.88 87 ASP A O 1
ATOM 610 N N . LEU A 1 88 ? -1.989 -6.117 8.138 1.00 87.75 88 LEU A N 1
ATOM 611 C CA . LEU A 1 88 ? -1.850 -6.024 6.683 1.00 87.75 88 LEU A CA 1
ATOM 612 C C . LEU A 1 88 ? -0.929 -7.106 6.107 1.00 87.75 88 LEU A C 1
ATOM 614 O O . LEU A 1 88 ? -0.642 -7.079 4.908 1.00 87.75 88 LEU A O 1
ATOM 618 N N . ALA A 1 89 ? -0.462 -8.060 6.919 1.00 87.38 89 ALA A N 1
ATOM 619 C CA . ALA A 1 89 ? 0.499 -9.073 6.486 1.00 87.38 89 ALA A CA 1
ATOM 620 C C . ALA A 1 89 ? -0.030 -9.905 5.307 1.00 87.38 89 ALA A C 1
ATOM 622 O O . ALA A 1 89 ? 0.702 -10.158 4.349 1.00 87.38 89 ALA A O 1
ATOM 623 N N . GLY A 1 90 ? -1.320 -10.258 5.327 1.00 86.81 90 GLY A N 1
ATOM 624 C CA . GLY A 1 90 ? -1.969 -10.979 4.228 1.00 86.81 90 GLY A CA 1
ATOM 625 C C . GLY A 1 90 ? -1.982 -10.197 2.909 1.00 86.81 90 GLY A C 1
ATOM 626 O O . GLY A 1 90 ? -1.761 -10.778 1.847 1.00 86.81 90 GLY A O 1
ATOM 627 N N . VAL A 1 91 ? -2.170 -8.874 2.970 1.00 87.88 91 VAL A N 1
ATOM 628 C CA . VAL A 1 91 ? -2.152 -7.991 1.790 1.00 87.88 91 VAL A CA 1
ATOM 629 C C . VAL A 1 91 ? -0.739 -7.889 1.227 1.00 87.88 91 VAL A C 1
ATOM 631 O O . VAL A 1 91 ? -0.540 -8.076 0.028 1.00 87.88 91 VAL A O 1
ATOM 634 N N . LEU A 1 92 ? 0.255 -7.675 2.091 1.00 89.06 92 LEU A N 1
ATOM 635 C CA . LEU A 1 92 ? 1.663 -7.620 1.691 1.00 89.06 92 LEU A CA 1
ATOM 636 C C . LEU A 1 92 ? 2.130 -8.935 1.059 1.00 89.06 92 LEU A C 1
ATOM 638 O O . LEU A 1 92 ? 2.809 -8.924 0.034 1.00 89.06 92 LEU A O 1
ATOM 642 N N . ALA A 1 93 ? 1.739 -10.074 1.633 1.00 87.25 93 ALA A N 1
ATOM 643 C CA . ALA A 1 93 ? 2.074 -11.384 1.090 1.00 87.25 93 ALA A CA 1
ATOM 644 C C . ALA A 1 93 ? 1.439 -11.629 -0.287 1.00 87.25 93 ALA A C 1
ATOM 646 O O . ALA A 1 93 ? 2.060 -12.276 -1.127 1.00 87.25 93 ALA A O 1
ATOM 647 N N . ALA A 1 94 ? 0.226 -11.124 -0.529 1.00 86.12 94 ALA A N 1
ATOM 648 C CA . ALA A 1 94 ? -0.426 -11.226 -1.830 1.00 86.12 94 ALA A CA 1
ATOM 649 C C . ALA A 1 94 ? 0.257 -10.345 -2.887 1.00 86.12 94 ALA A C 1
ATOM 651 O O . ALA A 1 94 ? 0.496 -10.816 -3.995 1.00 86.12 94 ALA A O 1
ATOM 652 N N . LEU A 1 95 ? 0.627 -9.110 -2.532 1.00 85.94 95 LEU A N 1
ATOM 653 C CA . LEU A 1 95 ? 1.317 -8.178 -3.433 1.00 85.94 95 LEU A CA 1
ATOM 654 C C . LEU A 1 95 ? 2.715 -8.666 -3.830 1.00 85.94 95 LEU A C 1
ATOM 656 O O . LEU A 1 95 ? 3.111 -8.508 -4.975 1.00 85.94 95 LEU A O 1
ATOM 660 N N . LYS A 1 96 ? 3.448 -9.313 -2.917 1.00 84.00 96 LYS A N 1
ATOM 661 C CA . LYS A 1 96 ? 4.790 -9.861 -3.194 1.00 84.00 96 LYS A CA 1
ATOM 662 C C . LYS A 1 96 ? 4.793 -11.109 -4.087 1.00 84.00 96 LYS A C 1
ATOM 664 O O . LYS A 1 96 ? 5.863 -11.590 -4.442 1.00 84.00 96 LYS A O 1
ATOM 669 N N . ARG A 1 97 ? 3.622 -11.671 -4.395 1.00 81.94 97 ARG A N 1
ATOM 670 C CA . ARG A 1 97 ? 3.455 -12.836 -5.284 1.00 81.94 97 ARG A CA 1
ATOM 671 C C . ARG A 1 97 ? 2.881 -12.458 -6.654 1.00 81.94 97 ARG A C 1
ATOM 673 O O . ARG A 1 97 ? 2.654 -13.365 -7.451 1.00 81.94 97 ARG A O 1
ATOM 680 N N . ALA A 1 98 ? 2.550 -11.181 -6.851 1.00 69.19 98 ALA A N 1
ATOM 681 C CA . ALA A 1 98 ? 1.917 -10.652 -8.054 1.00 69.19 98 ALA A CA 1
ATOM 682 C C . ALA A 1 98 ? 2.933 -10.394 -9.170 1.00 69.19 98 ALA A C 1
ATOM 684 O O . ALA A 1 98 ? 4.110 -10.122 -8.842 1.00 69.19 98 ALA A O 1
#

Sequence (98 aa):
MAPVMVPGVATLGIELFVGGSISDYAESGFSAVAKYSGKKAALTVAIHVPRHDAMAVADADANAAVAGWVARGLESMKRSASAGALDLAGVLAALKRA